Protein AF-A0A1M6Z868-F1 (afdb_monomer_lite)

Foldseek 3Di:
DDPVVVVVVVVVVVVVVVVVVVVVVVVVVVVVCVVLDDPLPPLLCVCLVPVPVVSLVSNLVVCVVPPLLDLSQLVSLLSSCVPPVDVVSLVSNVCSCCPRVNLPNPPDDPVSLVSNLSSLVSCVVVVPVVHDVVSNVVSCVVDVDDDPPDD

Organism: Xylanibacter ruminicola (NCBI:txid839)

Secondary structure (DSSP, 8-state):
--HHHHHHHHHHHHHHHHHHHHHHHHHHHHHHHHHH---TTHHHHHHHHHT-HHHHHHHHHHHHHH-TT-HHHHHHHHHHHHHH--HHHHHHHHHHIIIII-TT-TT--HHHHHHHHHHHHHHHHTT-TT--HHHHHHHHTT--S------

Radius of gyration: 25.75 Å; chains: 1; bounding box: 59×30×83 Å

Sequence (151 aa):
MSKRFARFTVYLLIPIVGFVCGYYISDHDVNRNKENYVHPYADYSRAVTFGDTILYKKIVEDRMAKTPSHPNFLDLSIRMVERFNYTPGYYNAYVAINNLYKYNNLEMGDHVKRLMYSYLQLAIESKDTRVTKEDLEEYYYEFPNKISINK

pLDDT: mean 70.25, std 13.18, range [35.19, 86.62]

Structure (mmCIF, N/CA/C/O backbone):
data_AF-A0A1M6Z868-F1
#
_entry.id   AF-A0A1M6Z868-F1
#
loop_
_atom_site.group_PDB
_atom_site.id
_atom_site.type_symbol
_atom_site.label_atom_id
_atom_site.label_alt_id
_atom_site.label_comp_id
_atom_site.label_asym_id
_atom_site.label_entity_id
_atom_site.label_seq_id
_atom_site.pdbx_PDB_ins_code
_atom_site.Cartn_x
_atom_site.Cartn_y
_atom_site.Cartn_z
_atom_site.occupancy
_atom_site.B_iso_or_equiv
_atom_site.auth_seq_id
_atom_site.auth_comp_id
_atom_site.auth_asym_id
_atom_site.auth_atom_id
_atom_site.pdbx_PDB_model_num
ATOM 1 N N . MET A 1 1 ? 37.960 -12.833 -60.980 1.00 57.66 1 MET A N 1
ATOM 2 C CA . MET A 1 1 ? 37.896 -11.976 -59.770 1.00 57.66 1 MET A CA 1
ATOM 3 C C . MET A 1 1 ? 39.099 -12.263 -58.887 1.00 57.66 1 MET A C 1
ATOM 5 O O . MET A 1 1 ? 39.330 -13.419 -58.557 1.00 57.66 1 MET A O 1
ATOM 9 N N . SER A 1 2 ? 39.921 -11.256 -58.577 1.00 61.44 2 SE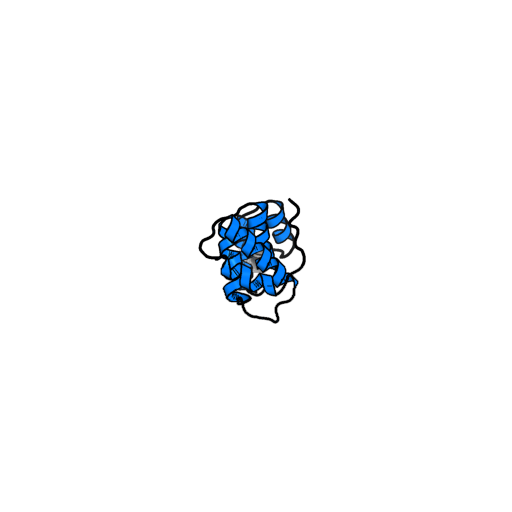R A N 1
ATOM 10 C CA . SER A 1 2 ? 41.194 -11.477 -57.875 1.00 61.44 2 SER A CA 1
ATOM 11 C C . SER A 1 2 ? 40.968 -11.719 -56.376 1.00 61.44 2 SER A C 1
ATOM 13 O O . SER A 1 2 ? 40.137 -11.060 -55.752 1.00 61.44 2 SER A O 1
ATOM 15 N N . LYS A 1 3 ? 41.744 -12.630 -55.768 1.00 65.25 3 LYS A N 1
ATOM 16 C CA . LYS A 1 3 ? 41.721 -12.938 -54.319 1.00 65.25 3 LYS A CA 1
ATOM 17 C C . LYS A 1 3 ? 41.894 -11.696 -53.421 1.00 65.25 3 LYS A C 1
ATOM 19 O O . LYS A 1 3 ? 41.571 -11.743 -52.239 1.00 65.25 3 LYS A O 1
ATOM 24 N N . ARG A 1 4 ? 42.389 -10.581 -53.975 1.00 67.56 4 ARG A N 1
ATOM 25 C CA . ARG A 1 4 ? 42.529 -9.288 -53.289 1.00 67.56 4 ARG A CA 1
ATOM 26 C C . ARG A 1 4 ? 41.187 -8.563 -53.124 1.00 67.56 4 ARG A C 1
ATOM 28 O O . ARG A 1 4 ? 40.968 -7.953 -52.086 1.00 67.56 4 ARG A O 1
ATOM 35 N N . PHE A 1 5 ? 40.271 -8.703 -54.084 1.00 69.25 5 PHE A N 1
ATOM 36 C CA . PHE A 1 5 ? 38.934 -8.102 -54.024 1.00 69.25 5 PHE A CA 1
ATOM 37 C C . PHE A 1 5 ? 38.047 -8.771 -52.960 1.00 69.25 5 PHE A C 1
ATOM 39 O O . PHE A 1 5 ? 37.351 -8.086 -52.215 1.00 69.25 5 PHE A O 1
ATOM 46 N N . ALA A 1 6 ? 38.147 -10.099 -52.823 1.00 69.19 6 ALA A N 1
ATOM 47 C CA . ALA A 1 6 ? 37.442 -10.867 -51.791 1.00 69.19 6 ALA A CA 1
ATOM 48 C C . ALA A 1 6 ? 37.919 -10.525 -50.366 1.00 69.19 6 ALA A C 1
ATOM 50 O O . ALA A 1 6 ? 37.122 -10.430 -49.441 1.00 69.19 6 ALA A O 1
ATOM 51 N N . ARG A 1 7 ? 39.224 -10.284 -50.176 1.00 71.56 7 ARG A N 1
ATOM 52 C CA . ARG A 1 7 ? 39.755 -9.859 -48.869 1.00 71.56 7 ARG A CA 1
ATOM 53 C C . ARG A 1 7 ? 39.263 -8.465 -48.491 1.00 71.56 7 ARG A C 1
ATOM 55 O O . ARG A 1 7 ? 38.866 -8.257 -47.353 1.00 71.56 7 ARG A O 1
ATOM 62 N N . PHE A 1 8 ? 39.236 -7.537 -49.447 1.00 74.31 8 PHE A N 1
ATOM 63 C CA . PHE A 1 8 ? 38.760 -6.174 -49.208 1.00 74.31 8 PHE A CA 1
ATOM 64 C C . PHE A 1 8 ? 37.277 -6.133 -48.812 1.00 74.31 8 PHE A C 1
ATOM 66 O O . PHE A 1 8 ? 36.905 -5.427 -47.882 1.00 74.31 8 PHE A O 1
ATOM 73 N N . THR A 1 9 ? 36.440 -6.949 -49.459 1.00 72.81 9 THR A N 1
ATOM 74 C CA . THR A 1 9 ? 35.012 -7.063 -49.115 1.00 72.81 9 THR A CA 1
ATOM 75 C C . THR A 1 9 ? 34.793 -7.663 -47.726 1.00 72.81 9 THR A C 1
ATOM 77 O O . THR A 1 9 ? 33.955 -7.163 -46.983 1.00 72.81 9 THR A O 1
ATOM 80 N N . VAL A 1 10 ? 35.586 -8.659 -47.317 1.00 75.62 10 VAL A N 1
ATOM 81 C CA . VAL A 1 10 ? 35.514 -9.218 -45.954 1.00 75.62 10 VAL A CA 1
ATOM 82 C C . VAL A 1 10 ? 35.923 -8.186 -44.895 1.00 75.62 10 VAL A C 1
ATOM 84 O O . VAL A 1 10 ? 35.212 -8.024 -43.906 1.00 75.62 10 VAL A O 1
ATOM 87 N N . TYR A 1 11 ? 37.010 -7.435 -45.110 1.00 77.62 11 TYR A N 1
ATOM 88 C CA . TYR A 1 11 ? 37.436 -6.395 -44.161 1.00 77.62 11 TYR A CA 1
ATOM 89 C C . TYR A 1 11 ? 36.449 -5.231 -44.048 1.00 77.62 11 TYR A C 1
ATOM 91 O O . TYR A 1 11 ? 36.391 -4.597 -43.000 1.00 77.62 11 TYR A O 1
ATOM 99 N N . LEU A 1 12 ? 35.662 -4.966 -45.092 1.00 78.56 12 LEU A N 1
ATOM 100 C CA . LEU A 1 12 ? 34.644 -3.919 -45.076 1.00 78.56 12 LEU A CA 1
ATOM 101 C C . LEU A 1 12 ? 33.348 -4.373 -44.383 1.00 78.56 12 LEU A C 1
ATOM 103 O O . LEU A 1 12 ? 32.680 -3.566 -43.746 1.00 78.56 12 LEU A O 1
ATOM 107 N N . LEU A 1 13 ? 33.017 -5.667 -44.444 1.00 77.88 13 LEU A N 1
ATOM 108 C CA . LEU A 1 13 ? 31.821 -6.219 -43.800 1.00 77.88 13 LEU A CA 1
ATOM 109 C C . LEU A 1 13 ? 31.969 -6.383 -42.280 1.00 77.88 13 LEU A C 1
ATOM 111 O O . LEU A 1 13 ? 30.995 -6.190 -41.561 1.00 77.88 13 LEU A O 1
ATOM 115 N N . ILE A 1 14 ? 33.168 -6.680 -41.771 1.00 79.88 14 ILE A N 1
ATOM 116 C CA . ILE A 1 14 ? 33.420 -6.848 -40.326 1.00 79.88 14 ILE A CA 1
ATOM 117 C C . ILE A 1 14 ? 33.014 -5.615 -39.485 1.00 79.88 14 ILE A C 1
ATOM 119 O O . ILE A 1 14 ? 32.259 -5.793 -38.527 1.00 79.88 14 ILE A O 1
ATOM 123 N N . PRO A 1 15 ? 33.435 -4.373 -39.804 1.00 76.75 15 PRO A N 1
ATOM 124 C CA . PRO A 1 15 ? 33.030 -3.201 -39.030 1.00 76.75 15 PRO A CA 1
ATOM 125 C C . PRO A 1 15 ? 31.538 -2.882 -39.184 1.00 76.75 15 PRO A C 1
ATOM 127 O O . PRO A 1 15 ? 30.927 -2.409 -38.232 1.00 76.75 15 PRO A O 1
ATOM 130 N N . ILE A 1 16 ? 30.931 -3.189 -40.338 1.00 80.12 16 ILE A N 1
ATOM 131 C CA . ILE A 1 16 ? 29.489 -3.000 -40.563 1.00 80.12 16 ILE A CA 1
ATOM 132 C C . ILE A 1 16 ? 28.686 -3.950 -39.670 1.00 80.12 16 ILE A C 1
ATOM 134 O O . ILE A 1 16 ? 27.759 -3.516 -38.993 1.00 80.12 16 ILE A O 1
ATOM 138 N N . VAL A 1 17 ? 29.063 -5.230 -39.615 1.00 81.50 17 VAL A N 1
ATOM 139 C CA . VAL A 1 17 ? 28.411 -6.213 -38.738 1.00 81.50 17 VAL A CA 1
ATOM 140 C C . VAL A 1 17 ? 28.607 -5.837 -37.268 1.00 81.50 17 VAL A C 1
ATOM 142 O O . VAL A 1 17 ? 27.644 -5.853 -36.508 1.00 81.50 17 VAL A O 1
ATOM 145 N N . GLY A 1 18 ? 29.816 -5.418 -36.875 1.00 75.00 18 GLY A N 1
ATOM 146 C CA . GLY A 1 18 ? 30.082 -4.933 -35.518 1.00 75.00 18 GLY A CA 1
ATOM 147 C C . GLY A 1 18 ? 29.223 -3.722 -35.138 1.00 75.00 18 GLY A C 1
ATOM 148 O O . GLY A 1 18 ? 28.665 -3.684 -34.043 1.00 75.00 18 GLY A O 1
ATOM 149 N N . PHE A 1 19 ? 29.054 -2.769 -36.057 1.00 78.62 19 PHE A N 1
ATOM 150 C CA . PHE A 1 19 ? 28.215 -1.588 -35.856 1.00 78.62 19 PHE A CA 1
ATOM 151 C C . PHE A 1 19 ? 26.726 -1.943 -35.732 1.00 78.62 19 PHE A C 1
ATOM 153 O O . PH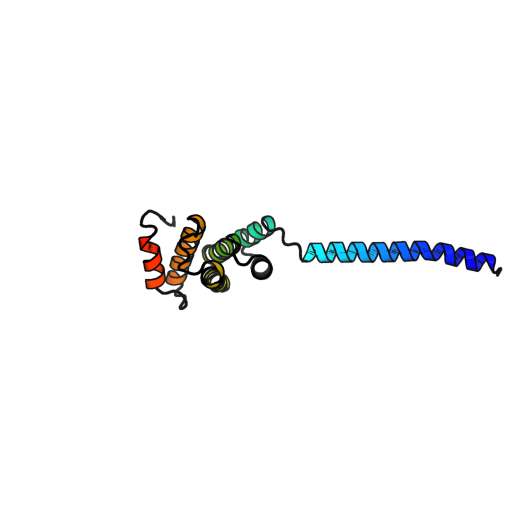E A 1 19 ? 26.061 -1.474 -34.811 1.00 78.62 19 PHE A O 1
ATOM 160 N N . VAL A 1 20 ? 26.206 -2.812 -36.606 1.00 80.19 20 VAL A N 1
ATOM 161 C CA . VAL A 1 20 ? 24.798 -3.245 -36.565 1.00 80.19 20 VAL A CA 1
ATOM 162 C C . VAL A 1 20 ? 24.502 -4.051 -35.297 1.00 80.19 20 VAL A C 1
ATOM 164 O O . VAL A 1 20 ? 23.498 -3.791 -34.638 1.00 80.19 20 VAL A O 1
ATOM 167 N N . CYS A 1 21 ? 25.383 -4.979 -34.907 1.00 71.75 21 CYS A N 1
ATOM 168 C CA . CYS A 1 21 ? 25.234 -5.729 -33.658 1.00 71.75 21 CYS A CA 1
ATOM 169 C C . CYS A 1 21 ? 25.317 -4.813 -32.428 1.00 71.75 21 CYS A C 1
ATOM 171 O O . CYS A 1 21 ? 24.498 -4.948 -31.523 1.00 71.75 21 CYS A O 1
ATOM 173 N N . GLY A 1 22 ? 26.252 -3.857 -32.401 1.00 68.31 22 GLY A N 1
ATOM 174 C CA . GLY A 1 22 ? 26.367 -2.889 -31.307 1.00 68.31 22 GLY A CA 1
ATOM 175 C C . GLY A 1 22 ? 25.131 -1.997 -31.168 1.00 68.31 22 GLY A C 1
ATOM 176 O O . GLY A 1 22 ? 24.654 -1.782 -30.055 1.00 68.31 22 GLY A O 1
ATOM 177 N N . TYR A 1 23 ? 24.567 -1.539 -32.289 1.00 71.38 23 TYR A N 1
ATOM 178 C CA . TYR A 1 23 ? 23.336 -0.747 -32.298 1.00 71.38 23 TYR A CA 1
ATOM 179 C C . TYR A 1 23 ? 22.137 -1.549 -31.779 1.00 71.38 23 TYR A C 1
ATOM 181 O O . TYR A 1 23 ? 21.402 -1.061 -30.926 1.00 71.38 23 TYR A O 1
ATOM 189 N N . TYR A 1 24 ? 21.982 -2.803 -32.220 1.00 66.69 24 TYR A N 1
ATOM 190 C CA . TYR A 1 24 ? 20.909 -3.680 -31.743 1.00 66.69 24 TYR A CA 1
ATOM 191 C C . TYR A 1 24 ? 21.018 -3.984 -30.246 1.00 66.69 24 TYR A C 1
ATOM 193 O O . TYR A 1 24 ? 20.010 -3.939 -29.551 1.00 66.69 24 TYR A O 1
ATOM 201 N N . ILE A 1 25 ? 22.221 -4.260 -29.733 1.00 63.22 25 ILE A N 1
ATOM 202 C CA . ILE A 1 25 ? 22.432 -4.510 -28.298 1.00 63.22 25 ILE A CA 1
ATOM 203 C C . ILE A 1 25 ? 22.120 -3.245 -27.487 1.00 63.22 25 ILE A C 1
ATOM 205 O O . ILE A 1 25 ? 21.383 -3.312 -26.506 1.00 63.22 25 ILE A O 1
ATOM 209 N N . SER A 1 26 ? 22.612 -2.081 -27.925 1.00 59.53 26 SER A N 1
ATOM 210 C CA . SER A 1 26 ? 22.377 -0.812 -27.230 1.00 59.53 26 SER A CA 1
ATOM 211 C C . SER A 1 26 ? 20.904 -0.404 -27.226 1.00 59.53 26 SER A C 1
ATOM 213 O O . SER A 1 26 ? 20.425 0.089 -26.209 1.00 59.53 26 SER A O 1
ATOM 215 N N . ASP A 1 27 ? 20.180 -0.584 -28.331 1.00 57.97 27 ASP A N 1
ATOM 216 C CA . ASP A 1 27 ? 18.755 -0.248 -28.398 1.00 57.97 27 ASP A CA 1
ATOM 217 C C . ASP A 1 27 ? 17.920 -1.233 -27.566 1.00 57.97 27 ASP A C 1
ATOM 219 O O . ASP A 1 27 ? 17.037 -0.834 -26.806 1.00 57.97 27 ASP A O 1
ATOM 223 N N . HIS A 1 28 ? 18.264 -2.523 -27.605 1.00 52.94 28 HIS A N 1
ATOM 224 C CA . HIS A 1 28 ? 17.568 -3.541 -26.827 1.00 52.94 28 HIS A CA 1
ATOM 225 C C . HIS A 1 28 ? 17.799 -3.387 -25.311 1.00 52.94 28 HIS A C 1
ATOM 227 O O . HIS A 1 28 ? 16.858 -3.580 -24.540 1.00 52.94 28 HIS A O 1
ATOM 233 N N . ASP A 1 29 ? 18.993 -2.989 -24.861 1.00 51.53 29 ASP A N 1
ATOM 234 C CA . ASP A 1 29 ? 19.262 -2.707 -23.441 1.00 51.53 29 ASP A CA 1
ATOM 235 C C . ASP A 1 29 ? 18.638 -1.382 -22.973 1.00 51.53 29 ASP A C 1
ATOM 237 O O . ASP A 1 29 ? 18.125 -1.298 -21.852 1.00 51.53 29 ASP A O 1
ATOM 241 N N . VAL A 1 30 ? 18.610 -0.348 -23.822 1.00 50.94 30 VAL A N 1
ATOM 242 C CA . VAL A 1 30 ? 17.948 0.930 -23.502 1.00 50.94 30 VAL A CA 1
ATOM 243 C C . VAL A 1 30 ? 16.429 0.762 -23.425 1.00 50.94 30 VAL A C 1
ATOM 245 O O . VAL A 1 30 ? 15.806 1.308 -22.512 1.00 50.94 30 VAL A O 1
ATOM 248 N N . ASN A 1 31 ? 15.825 -0.022 -24.320 1.00 47.97 31 ASN A N 1
ATOM 249 C CA . ASN A 1 31 ? 14.380 -0.260 -24.319 1.00 47.97 31 ASN A CA 1
ATOM 250 C C . ASN A 1 31 ? 13.954 -1.215 -23.196 1.00 47.97 31 ASN A C 1
ATOM 252 O O . ASN A 1 31 ? 12.964 -0.949 -22.514 1.00 47.97 31 ASN A O 1
ATOM 256 N N . ARG A 1 32 ? 14.754 -2.248 -22.893 1.00 43.31 32 ARG A N 1
ATOM 257 C CA . ARG A 1 32 ? 14.496 -3.148 -21.758 1.00 43.31 32 ARG A CA 1
ATOM 258 C C . ARG A 1 32 ? 14.599 -2.433 -20.409 1.00 43.31 32 ARG A C 1
ATOM 260 O O . ARG A 1 32 ? 13.825 -2.737 -19.499 1.00 43.31 32 ARG A O 1
ATOM 267 N N . ASN A 1 33 ? 15.512 -1.466 -20.291 1.00 46.22 33 ASN A N 1
ATOM 268 C CA . ASN A 1 33 ? 15.585 -0.597 -19.122 1.00 46.22 33 ASN A CA 1
ATOM 269 C C . ASN A 1 33 ? 14.435 0.416 -19.098 1.00 46.22 33 ASN A C 1
ATOM 271 O O . ASN A 1 33 ? 13.843 0.589 -18.046 1.00 46.22 33 ASN A O 1
ATOM 275 N N . LYS A 1 34 ? 14.033 1.033 -20.216 1.00 47.91 34 LYS A N 1
ATOM 276 C CA . LYS A 1 34 ? 12.911 1.995 -20.232 1.00 47.91 34 LYS A CA 1
ATOM 277 C C . LYS A 1 34 ? 11.548 1.387 -19.902 1.00 47.91 34 LYS A C 1
ATOM 279 O O . LYS A 1 34 ? 10.774 2.029 -19.204 1.00 47.91 34 LYS A O 1
ATOM 284 N N . GLU A 1 35 ? 11.240 0.180 -20.372 1.00 49.03 35 GLU A N 1
ATOM 285 C CA . GLU A 1 35 ? 9.934 -0.450 -20.107 1.00 49.03 35 GLU A CA 1
ATOM 286 C C . GLU A 1 35 ? 9.756 -0.902 -18.649 1.00 49.03 35 GLU A C 1
ATOM 288 O O . GLU A 1 35 ? 8.624 -1.023 -18.173 1.00 49.03 35 GLU A O 1
ATOM 293 N N . ASN A 1 36 ? 10.866 -1.114 -17.934 1.00 48.62 36 ASN A N 1
ATOM 294 C CA . ASN A 1 36 ? 10.882 -1.592 -16.549 1.00 48.62 36 ASN A CA 1
ATOM 295 C C . ASN A 1 36 ? 11.418 -0.557 -15.549 1.00 48.62 36 ASN A C 1
ATOM 297 O O . ASN A 1 36 ? 11.409 -0.804 -14.341 1.00 48.62 36 ASN A O 1
ATOM 301 N N . TYR A 1 37 ? 11.895 0.597 -16.019 1.00 47.66 37 TYR A N 1
ATOM 302 C CA . TYR A 1 37 ? 12.343 1.677 -15.153 1.00 47.66 37 TYR A CA 1
ATOM 303 C C . TYR A 1 37 ? 11.133 2.472 -14.683 1.00 47.66 37 TYR A C 1
ATOM 305 O O . TYR A 1 37 ? 10.695 3.433 -15.311 1.00 47.66 37 TYR A O 1
ATOM 313 N N . VAL A 1 38 ? 10.594 2.041 -13.550 1.00 53.84 38 VAL A N 1
ATOM 314 C CA . VAL A 1 38 ? 9.609 2.804 -12.795 1.00 53.84 38 VAL A CA 1
ATOM 315 C C . VAL A 1 38 ? 10.357 3.929 -12.089 1.00 53.84 38 VAL A C 1
ATOM 317 O O . VAL A 1 38 ? 11.130 3.674 -11.163 1.00 53.84 38 VAL A O 1
ATOM 320 N N . HIS A 1 39 ? 10.151 5.177 -12.513 1.00 58.59 39 HIS A N 1
ATOM 321 C CA . HIS A 1 39 ? 10.700 6.314 -11.789 1.00 58.59 39 HIS A CA 1
ATOM 322 C C . HIS A 1 39 ? 9.902 6.484 -10.487 1.00 58.59 39 HIS A C 1
ATOM 324 O O . HIS A 1 39 ? 8.740 6.911 -10.514 1.00 58.59 39 HIS A O 1
ATOM 330 N N . PRO A 1 40 ? 10.514 6.212 -9.322 1.00 57.16 40 PRO A N 1
ATOM 331 C CA . PRO A 1 40 ? 9.792 5.902 -8.092 1.00 57.16 40 PRO A CA 1
ATOM 332 C C . PRO A 1 40 ? 8.901 7.024 -7.558 1.00 57.16 40 PRO A C 1
ATOM 334 O O . PRO A 1 40 ? 8.011 6.740 -6.767 1.00 57.16 40 PRO A O 1
ATOM 337 N N . TYR A 1 41 ? 9.133 8.274 -7.960 1.00 57.19 41 TYR A N 1
ATOM 338 C CA . TYR A 1 41 ? 8.326 9.430 -7.552 1.00 57.19 41 TYR A CA 1
ATOM 339 C C . TYR A 1 41 ? 7.363 9.925 -8.638 1.00 57.19 41 TYR A C 1
ATOM 341 O O . TYR A 1 41 ? 6.283 10.422 -8.325 1.00 57.19 41 TYR A O 1
ATOM 349 N N . ALA A 1 42 ? 7.731 9.787 -9.914 1.00 58.09 42 ALA A N 1
ATOM 350 C CA . ALA A 1 42 ? 6.937 10.337 -11.014 1.00 58.09 42 ALA A CA 1
ATOM 351 C C . ALA A 1 42 ? 5.771 9.400 -11.344 1.00 58.09 42 ALA A C 1
ATOM 353 O O . ALA A 1 42 ? 4.628 9.837 -11.472 1.00 58.09 42 ALA A O 1
ATOM 354 N N . ASP A 1 43 ? 6.050 8.098 -11.368 1.00 65.56 43 ASP A N 1
ATOM 355 C CA . ASP A 1 43 ? 5.041 7.072 -11.607 1.00 65.56 43 ASP A CA 1
ATOM 356 C C . ASP A 1 43 ? 4.114 6.896 -10.403 1.00 65.56 43 ASP A C 1
ATOM 358 O O . ASP A 1 43 ? 2.917 6.671 -10.558 1.00 65.56 43 ASP A O 1
ATOM 362 N N . TYR A 1 44 ? 4.642 7.122 -9.199 1.00 68.94 44 TYR A N 1
ATOM 363 C CA . TYR A 1 44 ? 3.863 7.172 -7.965 1.00 68.94 44 TYR A CA 1
ATOM 364 C C . TYR A 1 44 ? 2.821 8.287 -7.987 1.00 68.94 44 TYR A C 1
ATOM 366 O O . TYR A 1 44 ? 1.638 8.050 -7.751 1.00 68.94 44 TYR A O 1
ATOM 374 N N . SER A 1 45 ? 3.254 9.505 -8.326 1.00 68.94 45 SER A N 1
ATOM 375 C CA . SER A 1 45 ? 2.357 10.652 -8.446 1.00 68.94 45 SER A CA 1
ATOM 376 C C . SER A 1 45 ? 1.282 10.404 -9.505 1.00 68.94 45 SER A C 1
ATOM 378 O O . SER A 1 45 ? 0.112 10.690 -9.266 1.00 68.94 45 SER A O 1
ATOM 380 N N . ARG A 1 46 ? 1.633 9.794 -10.645 1.00 69.00 46 ARG A N 1
ATOM 381 C CA . ARG A 1 46 ? 0.663 9.461 -11.700 1.00 69.00 46 ARG A CA 1
ATOM 382 C C . ARG A 1 46 ? -0.352 8.406 -11.266 1.00 69.00 46 ARG A C 1
ATOM 384 O O . ARG A 1 46 ? -1.542 8.626 -11.478 1.00 69.00 46 ARG A O 1
ATOM 391 N N . ALA A 1 47 ? 0.084 7.319 -10.628 1.00 75.88 47 ALA A N 1
ATOM 392 C CA . ALA A 1 47 ? -0.821 6.284 -10.126 1.00 75.88 47 ALA A CA 1
ATOM 393 C C . ALA A 1 47 ? -1.836 6.865 -9.126 1.00 75.88 47 ALA A C 1
ATOM 395 O O . ALA A 1 47 ? -3.035 6.647 -9.263 1.00 75.88 47 ALA A O 1
ATOM 396 N N . VAL A 1 48 ? -1.369 7.698 -8.190 1.00 75.19 48 VAL A N 1
ATOM 397 C CA . VAL A 1 48 ? -2.208 8.356 -7.171 1.00 75.19 48 VAL A CA 1
ATOM 398 C C . VAL A 1 48 ? -3.103 9.460 -7.742 1.00 75.19 48 VAL A C 1
ATOM 400 O O . VAL A 1 48 ? -4.194 9.699 -7.228 1.00 75.19 48 VAL A O 1
ATOM 403 N N . THR A 1 49 ? -2.638 10.191 -8.755 1.00 78.19 49 THR A N 1
ATOM 404 C CA . THR A 1 49 ? -3.379 11.338 -9.309 1.00 78.19 49 THR A CA 1
ATOM 405 C C . THR A 1 49 ? -4.479 10.885 -10.258 1.00 78.19 49 THR A C 1
ATOM 407 O O . THR A 1 49 ? -5.561 11.462 -10.249 1.00 78.19 49 THR A O 1
ATOM 410 N N . PHE A 1 50 ? -4.221 9.847 -11.054 1.00 79.81 50 PHE A N 1
ATOM 411 C CA . PHE A 1 50 ? -5.125 9.413 -12.121 1.00 79.81 50 PHE A CA 1
ATOM 412 C C . PHE A 1 50 ? -5.805 8.067 -11.855 1.00 79.81 50 PHE A C 1
ATOM 414 O O . PHE A 1 50 ? -6.631 7.649 -12.660 1.00 79.81 50 PHE A O 1
ATOM 421 N N . GLY A 1 51 ? -5.467 7.382 -10.760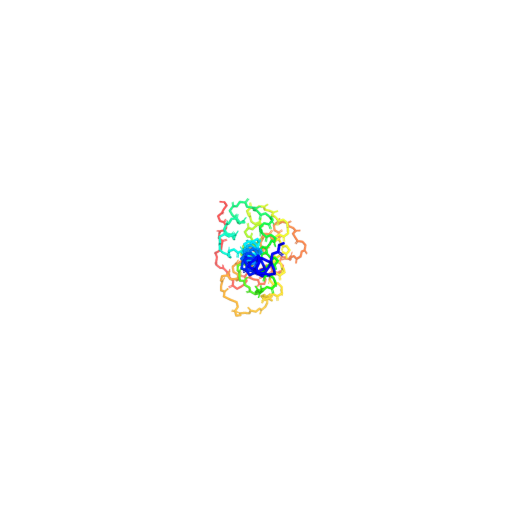 1.00 76.38 51 GLY A N 1
ATOM 422 C CA . GLY A 1 51 ? -6.020 6.062 -10.455 1.00 76.38 51 GLY A CA 1
ATOM 423 C C . GLY A 1 51 ? -5.545 4.986 -11.433 1.00 76.38 51 GLY A C 1
ATOM 424 O O . GLY A 1 51 ? -6.280 4.043 -11.714 1.00 76.38 51 GLY A O 1
ATOM 425 N N . ASP A 1 52 ? -4.334 5.127 -11.982 1.00 83.81 52 ASP A N 1
ATOM 426 C CA . ASP A 1 52 ? -3.766 4.165 -12.932 1.00 83.81 52 ASP A CA 1
ATOM 427 C C . ASP A 1 52 ? -3.420 2.850 -12.215 1.00 83.81 52 ASP A C 1
ATOM 429 O O . ASP A 1 52 ? -2.372 2.700 -11.580 1.00 83.81 52 ASP A O 1
ATOM 433 N N . THR A 1 53 ? -4.336 1.886 -12.309 1.00 82.44 53 THR A N 1
ATOM 434 C CA . THR A 1 53 ? -4.244 0.590 -11.630 1.00 82.44 53 THR A CA 1
ATOM 435 C C . THR A 1 53 ? -3.155 -0.315 -12.210 1.00 82.44 53 THR A C 1
ATOM 437 O O . THR A 1 53 ? -2.596 -1.138 -11.480 1.00 82.44 53 THR A O 1
ATOM 440 N N . ILE A 1 54 ? -2.809 -0.154 -13.493 1.00 82.00 54 ILE A N 1
ATOM 441 C CA . ILE A 1 54 ? -1.741 -0.918 -14.153 1.00 82.00 54 ILE A CA 1
ATOM 442 C C . ILE A 1 54 ? -0.391 -0.441 -13.627 1.00 82.00 54 ILE A C 1
ATOM 444 O O . ILE A 1 54 ? 0.449 -1.254 -13.235 1.00 82.00 54 ILE A O 1
ATOM 448 N N . LEU A 1 55 ? -0.198 0.878 -13.578 1.00 81.69 55 LEU A N 1
ATOM 449 C CA . LEU A 1 55 ? 1.012 1.478 -13.033 1.00 81.69 55 LEU A CA 1
ATOM 450 C C . LEU A 1 55 ? 1.153 1.187 -11.538 1.00 81.69 55 LEU A C 1
ATOM 452 O O . LEU A 1 55 ? 2.231 0.800 -11.091 1.00 81.69 55 LEU A O 1
ATOM 456 N N . TYR A 1 56 ? 0.052 1.282 -10.786 1.00 83.19 56 TYR A N 1
ATOM 457 C CA . TYR A 1 56 ? 0.002 0.866 -9.386 1.00 83.19 56 TYR A CA 1
ATOM 458 C C . TYR A 1 56 ? 0.496 -0.572 -9.211 1.00 83.19 56 TYR A C 1
ATOM 460 O O . TYR A 1 56 ? 1.402 -0.808 -8.417 1.00 83.19 56 TYR A O 1
ATOM 468 N N . LYS A 1 57 ? -0.044 -1.526 -9.980 1.00 82.94 57 LYS A N 1
ATOM 469 C CA . LYS A 1 57 ? 0.346 -2.938 -9.882 1.00 82.94 57 LYS A CA 1
ATOM 470 C C . LYS A 1 57 ? 1.846 -3.130 -10.125 1.00 82.94 57 LYS A C 1
ATOM 472 O O . LYS A 1 57 ? 2.497 -3.798 -9.328 1.00 82.94 57 LYS A O 1
ATOM 477 N N . LYS A 1 58 ? 2.403 -2.481 -11.154 1.00 80.69 58 LYS A N 1
ATOM 478 C CA . LYS A 1 58 ? 3.847 -2.521 -11.439 1.00 80.69 58 LYS A CA 1
ATOM 479 C C . LYS A 1 58 ? 4.684 -1.959 -10.288 1.00 80.69 58 LYS A C 1
ATOM 481 O O . LYS A 1 58 ? 5.684 -2.562 -9.916 1.00 80.69 58 LYS A O 1
ATOM 486 N N . ILE A 1 59 ? 4.272 -0.828 -9.705 1.00 78.62 59 ILE A N 1
ATOM 487 C CA . ILE A 1 59 ? 4.958 -0.231 -8.549 1.00 78.62 59 ILE A CA 1
ATOM 488 C C . ILE A 1 59 ? 4.910 -1.184 -7.351 1.00 78.62 59 ILE A C 1
ATOM 490 O O . ILE A 1 59 ? 5.926 -1.383 -6.693 1.00 78.62 59 ILE A O 1
ATOM 494 N N . VAL A 1 60 ? 3.749 -1.774 -7.062 1.00 78.25 60 VAL A N 1
ATOM 495 C CA . VAL A 1 60 ? 3.582 -2.722 -5.954 1.00 78.25 60 VAL A CA 1
ATOM 496 C C . VAL A 1 60 ? 4.490 -3.936 -6.127 1.00 78.25 60 VAL A C 1
ATOM 498 O O . VAL A 1 60 ? 5.239 -4.262 -5.209 1.00 78.25 60 VAL A O 1
ATOM 501 N N . GLU A 1 61 ? 4.473 -4.565 -7.301 1.00 79.38 61 GLU A N 1
ATOM 502 C CA . GLU A 1 61 ? 5.311 -5.729 -7.606 1.00 79.38 61 GLU A CA 1
ATOM 503 C C . GLU A 1 61 ? 6.807 -5.396 -7.477 1.00 79.38 61 GLU A C 1
ATOM 505 O O . GLU A 1 61 ? 7.550 -6.130 -6.823 1.00 79.38 61 GLU A O 1
ATOM 510 N N . ASP A 1 62 ? 7.239 -4.249 -8.012 1.00 76.56 62 ASP A N 1
ATOM 511 C CA . ASP A 1 62 ? 8.630 -3.793 -7.927 1.00 76.56 62 ASP A CA 1
ATOM 512 C C . ASP A 1 62 ? 9.072 -3.533 -6.477 1.00 76.56 62 ASP A C 1
ATOM 514 O O . ASP A 1 62 ? 10.151 -3.955 -6.047 1.00 76.56 62 ASP A O 1
ATOM 518 N N . ARG A 1 63 ? 8.221 -2.867 -5.688 1.00 73.19 63 ARG A N 1
ATOM 519 C CA . ARG A 1 63 ? 8.524 -2.517 -4.294 1.00 73.19 63 ARG A CA 1
ATOM 520 C C . ARG A 1 63 ? 8.521 -3.724 -3.375 1.00 73.19 63 ARG A C 1
ATOM 522 O O . ARG A 1 63 ? 9.422 -3.823 -2.545 1.00 73.19 63 ARG A O 1
ATOM 529 N N . MET A 1 64 ? 7.576 -4.646 -3.541 1.00 70.62 64 MET A N 1
ATOM 530 C CA . MET A 1 64 ? 7.557 -5.895 -2.778 1.00 70.62 64 MET A CA 1
ATOM 531 C C . MET A 1 64 ? 8.790 -6.755 -3.067 1.00 70.62 64 MET A C 1
ATOM 533 O O . MET A 1 64 ? 9.307 -7.393 -2.153 1.00 70.62 64 MET A O 1
ATOM 537 N N . ALA A 1 65 ? 9.297 -6.742 -4.303 1.00 71.12 65 ALA A N 1
ATOM 538 C CA . ALA A 1 65 ? 10.499 -7.485 -4.666 1.00 71.12 65 ALA A CA 1
ATOM 539 C C . ALA A 1 65 ? 11.796 -6.845 -4.133 1.00 71.12 65 ALA A C 1
ATOM 541 O O . ALA A 1 65 ? 12.712 -7.564 -3.737 1.00 71.12 65 ALA A O 1
ATOM 542 N N . LYS A 1 66 ? 11.899 -5.507 -4.136 1.00 67.38 66 LYS A N 1
ATOM 543 C CA . LYS A 1 66 ? 13.164 -4.798 -3.854 1.00 67.38 66 LYS A CA 1
ATOM 544 C C . LYS A 1 66 ? 13.292 -4.263 -2.432 1.00 67.38 66 LYS A C 1
ATOM 546 O O . LYS A 1 66 ? 14.360 -4.345 -1.835 1.00 67.38 66 LYS A O 1
ATOM 551 N N . THR A 1 67 ? 12.238 -3.642 -1.912 1.00 62.28 67 THR A N 1
ATOM 552 C CA . THR A 1 67 ? 12.266 -2.902 -0.641 1.00 62.28 67 THR A CA 1
ATOM 553 C C . THR A 1 67 ? 10.901 -3.005 0.022 1.00 62.28 67 THR A C 1
ATOM 555 O O . THR A 1 67 ? 10.125 -2.043 -0.010 1.00 62.28 67 THR A O 1
ATOM 558 N N . PRO A 1 68 ? 10.563 -4.167 0.589 1.00 57.69 68 PRO A N 1
ATOM 559 C CA . PRO A 1 68 ? 9.203 -4.391 1.024 1.00 57.69 68 PRO A CA 1
ATOM 560 C C . PRO A 1 68 ? 8.885 -3.479 2.232 1.00 57.69 68 PRO A C 1
ATOM 562 O O . PRO A 1 68 ? 7.817 -2.891 2.291 1.00 57.69 68 PRO A O 1
ATOM 565 N N . SER A 1 69 ? 9.854 -3.159 3.094 1.00 55.00 69 SER A N 1
ATOM 566 C CA . SER A 1 69 ? 9.710 -2.229 4.232 1.00 55.00 69 SER A CA 1
ATOM 567 C C . SER A 1 69 ? 9.631 -0.732 3.885 1.00 55.00 69 SER A C 1
ATOM 569 O O . SER A 1 69 ? 9.730 0.116 4.776 1.00 55.00 69 SER A O 1
ATOM 571 N N . HIS A 1 70 ? 9.457 -0.366 2.612 1.00 62.19 70 HIS A N 1
ATOM 572 C CA . HIS A 1 70 ? 9.444 1.038 2.212 1.00 62.19 70 HIS A CA 1
ATOM 573 C C . HIS A 1 70 ? 8.076 1.703 2.490 1.00 62.19 70 HIS A C 1
ATOM 575 O O . HIS A 1 70 ? 7.074 1.281 1.913 1.00 62.19 70 HIS A O 1
ATOM 581 N N . PRO A 1 71 ? 8.016 2.815 3.256 1.00 62.78 71 PRO A N 1
ATOM 582 C CA . PRO A 1 71 ? 6.754 3.460 3.668 1.00 62.78 71 PRO A CA 1
ATOM 583 C C . PRO A 1 71 ? 5.871 3.933 2.506 1.00 62.78 71 PRO A C 1
ATOM 585 O O . PRO A 1 71 ? 4.647 3.904 2.600 1.00 62.78 71 PRO A O 1
ATOM 588 N N . ASN A 1 72 ? 6.481 4.280 1.372 1.00 71.06 72 ASN A N 1
ATOM 589 C CA . ASN A 1 72 ? 5.781 4.611 0.131 1.00 71.06 72 ASN A CA 1
ATOM 590 C C . ASN A 1 72 ? 4.821 3.501 -0.334 1.00 71.06 72 ASN A C 1
ATOM 592 O O . ASN A 1 72 ? 3.803 3.799 -0.938 1.00 71.06 72 ASN A O 1
ATOM 596 N N . PHE A 1 73 ? 5.104 2.224 -0.069 1.00 74.44 73 PHE A N 1
ATOM 597 C CA . PHE A 1 73 ? 4.191 1.147 -0.464 1.00 74.44 73 PHE A CA 1
ATOM 598 C C . PHE A 1 73 ? 2.857 1.200 0.307 1.00 74.44 73 PHE A C 1
ATOM 600 O O . PHE A 1 73 ? 1.787 1.013 -0.284 1.00 74.44 73 PHE A O 1
ATOM 607 N N . LEU A 1 74 ? 2.917 1.515 1.605 1.00 78.38 74 LEU A N 1
ATOM 608 C 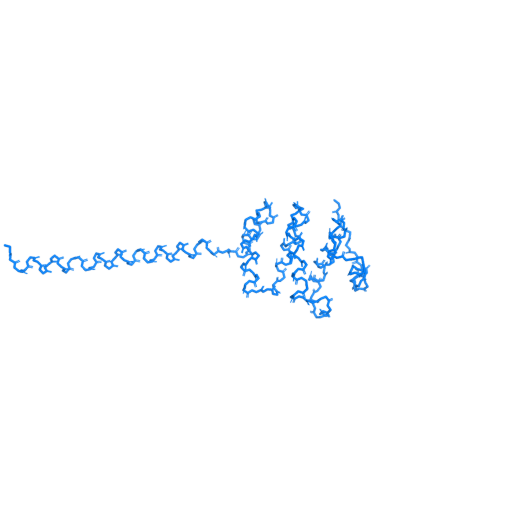CA . LEU A 1 74 ? 1.742 1.683 2.458 1.00 78.38 74 LEU A CA 1
ATOM 609 C C . LEU A 1 74 ? 0.953 2.943 2.071 1.00 78.38 74 LEU A C 1
ATOM 611 O O . LEU A 1 74 ? -0.248 2.848 1.821 1.00 78.38 74 LEU A O 1
ATOM 615 N N . ASP A 1 75 ? 1.626 4.094 1.946 1.00 81.88 75 ASP A N 1
ATOM 616 C CA . ASP A 1 75 ? 0.990 5.361 1.538 1.00 81.88 75 ASP A CA 1
ATOM 617 C C . ASP A 1 75 ? 0.289 5.230 0.173 1.00 81.88 75 ASP A C 1
ATOM 619 O O . ASP A 1 75 ? -0.842 5.685 0.011 1.00 81.88 75 ASP A O 1
ATOM 623 N N . LEU A 1 76 ? 0.897 4.528 -0.790 1.00 82.19 76 LEU A N 1
ATOM 624 C CA . LEU A 1 76 ? 0.311 4.323 -2.116 1.00 82.19 76 LEU A CA 1
ATOM 625 C C . LEU A 1 76 ? -0.985 3.528 -2.038 1.00 82.19 76 LEU A C 1
ATOM 627 O O . LEU A 1 76 ? -1.985 3.889 -2.656 1.00 82.19 76 LEU A O 1
ATOM 631 N N . SER A 1 77 ? -0.947 2.423 -1.297 1.00 85.50 77 SER A N 1
ATOM 632 C CA . SER A 1 77 ? -2.079 1.511 -1.174 1.00 85.50 77 SER A CA 1
ATOM 633 C C . SER A 1 77 ? -3.250 2.193 -0.471 1.00 85.50 77 SER A C 1
ATOM 635 O O . SER A 1 77 ? -4.380 2.079 -0.941 1.00 85.50 77 SER A O 1
ATOM 637 N N . ILE A 1 78 ? -2.976 2.995 0.563 1.00 86.00 78 ILE A N 1
ATOM 638 C CA . ILE A 1 78 ? -3.990 3.807 1.247 1.00 86.00 78 ILE A CA 1
ATOM 639 C C . ILE A 1 78 ? -4.591 4.846 0.308 1.00 86.00 78 ILE A C 1
ATOM 641 O O . ILE A 1 78 ? -5.808 4.938 0.218 1.00 86.00 78 ILE A O 1
ATOM 645 N N . ARG A 1 79 ? -3.778 5.590 -0.449 1.00 85.81 79 ARG A N 1
ATOM 646 C CA . ARG A 1 79 ? -4.297 6.606 -1.381 1.00 85.81 79 ARG A CA 1
ATOM 647 C C . ARG A 1 79 ? -5.154 6.006 -2.492 1.00 85.81 79 ARG A C 1
ATOM 649 O O . ARG A 1 79 ? -6.128 6.628 -2.908 1.00 85.81 79 ARG A O 1
ATOM 656 N N . MET A 1 80 ? -4.806 4.812 -2.973 1.00 86.31 80 MET A N 1
ATOM 657 C CA . MET A 1 80 ? -5.615 4.098 -3.967 1.00 86.31 80 MET A CA 1
ATOM 658 C C . MET A 1 80 ? -6.969 3.662 -3.403 1.00 86.31 80 MET A C 1
ATOM 660 O O . MET A 1 80 ? -7.981 3.720 -4.103 1.00 86.31 80 MET A O 1
ATOM 664 N N . VAL A 1 81 ? -6.989 3.251 -2.137 1.00 86.62 81 VAL A N 1
ATOM 665 C CA . VAL A 1 81 ? -8.221 2.948 -1.410 1.00 86.62 81 VAL A CA 1
ATOM 666 C C . VAL A 1 81 ? -9.051 4.215 -1.205 1.00 86.62 81 VAL A C 1
ATOM 668 O O . VAL A 1 81 ? -10.192 4.274 -1.644 1.00 86.62 81 VAL A O 1
ATOM 671 N N . GLU A 1 82 ? -8.463 5.243 -0.601 1.00 85.56 82 GLU A N 1
ATOM 672 C CA . GLU A 1 82 ? -9.139 6.480 -0.207 1.00 85.56 82 GLU A CA 1
ATOM 673 C C . GLU A 1 82 ? -9.754 7.214 -1.407 1.00 85.56 82 GLU A C 1
ATOM 675 O O . GLU A 1 82 ? -10.902 7.644 -1.357 1.00 85.56 82 GLU A O 1
ATOM 680 N N . ARG A 1 83 ? -9.003 7.353 -2.507 1.00 85.50 83 ARG A N 1
ATOM 681 C CA . ARG A 1 83 ? -9.420 8.187 -3.647 1.00 85.50 83 ARG A CA 1
ATOM 682 C C . ARG A 1 83 ? -10.233 7.447 -4.696 1.00 85.50 83 ARG A C 1
ATOM 684 O O . ARG A 1 83 ? -11.032 8.071 -5.388 1.00 85.50 83 ARG A O 1
ATOM 691 N N . PHE A 1 84 ? -9.998 6.147 -4.855 1.00 84.38 84 PHE A N 1
ATOM 692 C CA . PHE A 1 84 ? -10.553 5.376 -5.970 1.00 84.38 84 PHE A CA 1
ATOM 693 C C . PHE A 1 84 ? -11.338 4.141 -5.524 1.00 84.38 84 PHE A C 1
ATOM 695 O O . PHE A 1 84 ? -11.820 3.403 -6.380 1.00 84.38 84 PHE A O 1
ATOM 702 N N . ASN A 1 85 ? -11.464 3.895 -4.214 1.00 83.12 85 ASN A N 1
ATOM 703 C CA . ASN A 1 85 ? -12.084 2.693 -3.653 1.00 83.12 85 ASN A CA 1
ATOM 704 C C . ASN A 1 85 ? -11.523 1.396 -4.275 1.00 83.12 85 ASN A C 1
ATOM 706 O O . ASN A 1 85 ? -12.245 0.442 -4.574 1.00 83.12 85 ASN A O 1
ATOM 710 N N . TYR A 1 86 ? -10.216 1.380 -4.551 1.00 85.00 86 TYR A N 1
ATOM 711 C CA . TYR A 1 86 ? -9.589 0.284 -5.277 1.00 85.00 86 TYR A CA 1
ATOM 712 C C . TYR A 1 86 ? -9.370 -0.924 -4.358 1.00 85.00 86 TYR A C 1
ATOM 714 O O . TYR A 1 86 ? -8.443 -0.946 -3.548 1.00 85.00 86 TYR A O 1
ATOM 722 N N . THR A 1 87 ? -10.203 -1.958 -4.510 1.00 83.31 87 THR A N 1
ATOM 723 C CA . THR A 1 87 ? -10.247 -3.132 -3.618 1.00 83.31 87 THR A CA 1
ATOM 724 C C . THR A 1 87 ? -8.891 -3.822 -3.389 1.00 83.31 87 THR A C 1
ATOM 726 O O . THR A 1 87 ? -8.577 -4.138 -2.240 1.00 83.31 87 THR A O 1
ATOM 729 N N . PRO A 1 88 ? -8.034 -4.036 -4.410 1.00 85.12 88 PRO A N 1
ATOM 730 C CA . PRO A 1 88 ? -6.710 -4.625 -4.190 1.00 85.12 88 PRO A CA 1
ATOM 731 C C . PRO A 1 88 ? -5.789 -3.771 -3.307 1.00 85.12 88 PRO A C 1
ATOM 733 O O . PRO A 1 88 ? -4.894 -4.311 -2.661 1.00 85.12 88 PRO A O 1
ATOM 736 N N . GLY A 1 89 ? -6.029 -2.458 -3.230 1.00 83.44 89 GLY A N 1
ATOM 737 C CA . GLY A 1 89 ? -5.305 -1.558 -2.336 1.00 83.44 89 GLY A CA 1
ATOM 738 C C . GLY A 1 89 ? -5.470 -1.929 -0.861 1.00 83.44 89 GLY A C 1
ATOM 739 O O . GLY A 1 89 ? -4.491 -1.878 -0.121 1.00 83.44 89 GLY A O 1
ATOM 740 N N . TYR A 1 90 ? -6.652 -2.409 -0.454 1.00 82.25 90 TYR A N 1
ATOM 741 C CA . TYR A 1 90 ? -6.880 -2.875 0.917 1.00 82.25 90 TYR A CA 1
ATOM 742 C C . TYR A 1 90 ? -5.991 -4.070 1.268 1.00 82.25 90 TYR A C 1
ATOM 744 O O . TYR A 1 90 ? -5.326 -4.078 2.299 1.00 82.25 90 TYR A O 1
ATOM 752 N N . TYR A 1 91 ? -5.919 -5.061 0.372 1.00 84.25 91 TYR A N 1
ATOM 753 C CA . TYR A 1 91 ? -5.063 -6.231 0.576 1.00 84.25 91 TYR A CA 1
ATOM 754 C C . TYR A 1 91 ? -3.588 -5.839 0.675 1.00 84.25 91 TYR A C 1
ATOM 756 O O . TYR A 1 91 ? -2.875 -6.295 1.563 1.00 84.25 91 TYR A O 1
ATOM 764 N N . ASN A 1 92 ? -3.131 -4.974 -0.226 1.00 83.75 92 ASN A N 1
ATOM 765 C CA . ASN A 1 92 ? -1.733 -4.567 -0.273 1.00 83.75 92 ASN A CA 1
ATOM 766 C C . ASN A 1 92 ? -1.334 -3.743 0.957 1.00 83.75 92 ASN A C 1
ATOM 768 O O . ASN A 1 92 ? -0.250 -3.955 1.495 1.00 83.75 92 ASN A O 1
ATOM 772 N N . ALA A 1 93 ? -2.217 -2.870 1.449 1.00 82.25 93 ALA A N 1
ATOM 773 C CA . ALA A 1 93 ? -2.015 -2.161 2.709 1.00 82.25 93 ALA A CA 1
ATOM 774 C C . ALA A 1 93 ? -1.968 -3.134 3.902 1.00 82.25 93 ALA A C 1
ATOM 776 O O . ALA A 1 93 ? -1.023 -3.077 4.684 1.00 82.25 93 ALA A O 1
ATOM 777 N N . TYR A 1 94 ? -2.896 -4.094 3.992 1.00 80.75 94 TYR A N 1
ATOM 778 C CA . TYR A 1 94 ? -2.869 -5.142 5.021 1.00 80.75 94 TYR A CA 1
ATOM 779 C C . TYR A 1 94 ? -1.551 -5.929 5.027 1.00 80.75 94 TYR A C 1
ATOM 781 O O . TYR A 1 94 ? -0.948 -6.153 6.078 1.00 80.75 94 TYR A O 1
ATOM 789 N N . VAL A 1 95 ? -1.088 -6.341 3.845 1.00 79.12 95 VAL A N 1
ATOM 790 C CA . VAL A 1 95 ? 0.180 -7.058 3.660 1.00 79.12 95 VAL A CA 1
ATOM 791 C C . VAL A 1 95 ? 1.361 -6.186 4.078 1.00 79.12 95 VAL A C 1
ATOM 793 O O . VAL A 1 95 ? 2.260 -6.681 4.758 1.00 79.12 95 VAL A O 1
ATOM 796 N N . ALA A 1 96 ? 1.356 -4.899 3.714 1.00 77.56 96 ALA A N 1
ATOM 797 C CA . ALA A 1 96 ? 2.384 -3.946 4.126 1.00 77.56 96 ALA A CA 1
ATOM 798 C C . ALA A 1 96 ? 2.502 -3.900 5.649 1.00 77.56 96 ALA A C 1
ATOM 800 O O . ALA A 1 96 ? 3.589 -4.018 6.208 1.00 77.56 96 ALA A O 1
ATOM 801 N N . ILE A 1 97 ? 1.365 -3.781 6.324 1.00 76.25 97 ILE A N 1
ATOM 802 C CA . ILE A 1 97 ? 1.335 -3.648 7.770 1.00 76.25 97 ILE A CA 1
ATOM 803 C C . ILE A 1 97 ? 1.795 -4.944 8.449 1.00 76.25 97 ILE A C 1
ATOM 805 O O . ILE A 1 97 ? 2.705 -4.919 9.278 1.00 76.25 97 ILE A O 1
ATOM 809 N N . ASN A 1 98 ? 1.226 -6.088 8.066 1.00 74.31 98 ASN A N 1
ATOM 810 C CA . ASN A 1 98 ? 1.517 -7.359 8.729 1.00 74.31 98 ASN A CA 1
ATOM 811 C C . ASN A 1 98 ? 2.933 -7.871 8.481 1.00 74.31 98 ASN A C 1
ATOM 813 O O . ASN A 1 98 ? 3.589 -8.340 9.411 1.00 74.31 98 ASN A O 1
ATOM 817 N N . ASN A 1 99 ? 3.417 -7.785 7.242 1.00 69.06 99 ASN A N 1
ATOM 818 C CA . ASN A 1 99 ? 4.690 -8.405 6.886 1.00 69.06 99 ASN A CA 1
ATOM 819 C C . ASN A 1 99 ? 5.895 -7.515 7.191 1.00 69.06 99 ASN A C 1
ATOM 821 O O . ASN A 1 99 ? 6.987 -8.034 7.410 1.00 69.06 99 ASN A O 1
ATOM 825 N N . LEU A 1 100 ? 5.726 -6.191 7.155 1.00 63.59 100 LEU A N 1
ATOM 826 C CA . LEU A 1 100 ? 6.864 -5.271 7.027 1.00 63.59 100 LEU A CA 1
ATOM 827 C C . LEU A 1 100 ? 7.005 -4.358 8.215 1.00 63.59 100 LEU A C 1
ATOM 829 O O . LEU A 1 100 ? 8.118 -4.031 8.620 1.00 63.59 100 LEU A O 1
ATOM 833 N N . TYR A 1 101 ? 5.869 -4.008 8.786 1.00 63.19 101 TYR A N 1
ATOM 834 C CA . TYR A 1 101 ? 5.805 -3.182 9.960 1.00 63.19 101 TYR A CA 1
ATOM 835 C C . TYR A 1 101 ? 5.635 -4.052 11.206 1.00 63.19 101 TYR A C 1
ATOM 837 O O . TYR A 1 101 ? 6.319 -3.786 12.187 1.00 63.19 101 TYR A O 1
ATOM 845 N N . LYS A 1 102 ? 4.908 -5.180 11.119 1.00 61.56 102 LYS A N 1
ATOM 846 C CA . LYS A 1 102 ? 4.393 -5.960 12.258 1.00 61.56 102 LYS A CA 1
ATOM 847 C C . LYS A 1 102 ? 3.628 -5.025 13.192 1.00 61.56 102 LYS A C 1
ATOM 849 O O . LYS A 1 102 ? 4.186 -4.065 13.707 1.00 61.56 102 LYS A O 1
ATOM 854 N N . TYR A 1 103 ? 2.366 -5.338 13.462 1.00 52.34 103 TYR A N 1
ATOM 855 C CA . TYR A 1 103 ? 1.459 -4.510 14.269 1.00 52.34 103 TYR A CA 1
ATOM 856 C C . TYR A 1 103 ? 2.016 -4.049 15.643 1.00 52.34 103 TYR A C 1
ATOM 858 O O . TYR A 1 103 ? 1.459 -3.135 16.233 1.00 52.34 103 TYR A O 1
ATOM 866 N N . ASN A 1 104 ? 3.158 -4.579 16.105 1.00 49.31 104 ASN A N 1
ATOM 867 C CA . ASN A 1 104 ? 3.733 -4.339 17.428 1.00 49.31 104 ASN A CA 1
ATOM 868 C C . ASN A 1 104 ? 5.150 -3.732 17.418 1.00 49.31 104 ASN A C 1
ATOM 870 O O . ASN A 1 104 ? 5.813 -3.730 18.458 1.00 49.31 104 ASN A O 1
ATOM 874 N N . ASN A 1 105 ? 5.679 -3.265 16.278 1.00 55.03 105 ASN A N 1
ATOM 875 C CA . ASN A 1 105 ? 7.027 -2.687 16.270 1.00 55.03 105 ASN A CA 1
ATOM 876 C C . ASN A 1 105 ? 6.999 -1.213 16.715 1.00 55.03 105 ASN A C 1
ATOM 878 O O . ASN A 1 105 ? 6.834 -0.294 15.911 1.00 55.03 105 ASN A O 1
ATOM 882 N N . LEU A 1 106 ? 7.155 -1.004 18.024 1.00 49.66 106 LEU A N 1
ATOM 883 C CA . LEU A 1 106 ? 7.086 0.293 18.715 1.00 49.66 106 LEU A CA 1
ATOM 884 C C . LEU A 1 106 ? 8.080 1.349 18.192 1.00 49.66 106 LEU A C 1
ATOM 886 O O . LEU A 1 106 ? 7.871 2.537 18.429 1.00 49.66 106 LEU A O 1
ATOM 890 N N . GLU A 1 107 ? 9.115 0.945 17.447 1.00 56.25 107 GLU A N 1
ATOM 891 C CA . GLU A 1 107 ? 10.112 1.838 16.830 1.00 56.25 107 GLU A CA 1
ATOM 892 C C . GLU A 1 107 ? 9.657 2.468 15.499 1.00 56.25 107 GLU A C 1
ATOM 894 O O . GLU A 1 107 ? 10.411 3.197 14.850 1.00 56.25 107 GLU A O 1
ATOM 899 N N . MET A 1 108 ? 8.424 2.207 15.058 1.00 67.44 108 MET A N 1
ATOM 900 C CA . MET A 1 108 ? 7.881 2.855 13.868 1.00 67.44 108 MET A CA 1
ATOM 901 C C . MET A 1 108 ? 7.726 4.365 14.054 1.00 67.44 108 MET A C 1
ATOM 903 O O . MET A 1 108 ? 7.064 4.829 14.979 1.00 67.44 108 MET A O 1
ATOM 907 N N . GLY A 1 109 ? 8.275 5.139 13.116 1.00 67.50 109 GLY A N 1
ATOM 908 C CA . GLY A 1 109 ? 8.098 6.589 13.102 1.00 67.50 109 GLY A CA 1
ATOM 909 C C . GLY A 1 109 ? 6.628 7.000 12.942 1.00 67.50 109 GLY A C 1
ATOM 910 O O . GLY A 1 109 ? 5.867 6.354 12.217 1.00 67.50 109 GLY A O 1
ATOM 911 N N . ASP A 1 110 ? 6.250 8.125 13.554 1.00 73.31 110 ASP A N 1
ATOM 912 C CA . ASP A 1 110 ? 4.874 8.651 13.624 1.00 73.31 110 ASP A CA 1
ATOM 913 C C . ASP A 1 110 ? 4.121 8.681 12.288 1.00 73.31 110 ASP A C 1
ATOM 915 O O . ASP A 1 110 ? 2.900 8.542 12.239 1.00 73.31 110 ASP A O 1
ATOM 919 N N . HIS A 1 111 ? 4.833 8.901 11.180 1.00 74.75 111 HIS A N 1
ATOM 920 C CA . HIS A 1 111 ? 4.225 8.926 9.854 1.00 74.75 111 HIS A CA 1
ATOM 921 C C . HIS A 1 111 ? 3.612 7.575 9.466 1.00 74.75 111 HIS A C 1
ATOM 923 O O . HIS A 1 111 ? 2.492 7.546 8.962 1.00 74.75 111 HIS A O 1
ATOM 929 N N . VAL A 1 112 ? 4.315 6.472 9.733 1.00 74.38 112 VAL A N 1
ATOM 930 C CA . VAL A 1 112 ? 3.833 5.121 9.420 1.00 74.38 112 VAL A CA 1
ATOM 931 C C . VAL A 1 112 ? 2.639 4.782 10.303 1.00 74.38 112 VAL A C 1
ATOM 933 O O . VAL A 1 112 ? 1.617 4.339 9.791 1.00 74.38 112 VAL A O 1
ATOM 936 N N . LYS A 1 113 ? 2.713 5.105 11.598 1.00 75.38 113 LYS A N 1
ATOM 937 C CA . LYS A 1 113 ? 1.607 4.891 12.541 1.00 75.38 113 LYS A CA 1
ATOM 938 C C . LYS A 1 113 ? 0.329 5.638 12.119 1.00 75.38 113 LYS A C 1
ATOM 940 O O . LYS A 1 113 ? -0.755 5.061 12.143 1.00 75.38 113 LYS A O 1
ATOM 945 N N . ARG A 1 114 ? 0.448 6.879 11.620 1.00 77.94 114 ARG A N 1
ATOM 946 C CA . ARG A 1 114 ? -0.688 7.626 11.039 1.00 77.94 114 ARG A CA 1
ATOM 947 C C . ARG A 1 114 ? -1.287 6.944 9.809 1.00 77.94 114 ARG A C 1
ATOM 949 O O . ARG A 1 114 ? -2.504 6.842 9.715 1.00 77.94 114 ARG A O 1
ATOM 956 N N . LEU A 1 115 ? -0.448 6.476 8.884 1.00 79.12 115 LEU A N 1
ATOM 957 C CA . LEU A 1 115 ? -0.911 5.745 7.701 1.00 79.12 115 LEU A CA 1
ATOM 958 C C . LEU A 1 115 ? -1.663 4.467 8.095 1.00 79.12 115 LEU A C 1
ATOM 960 O O . LEU A 1 115 ? -2.732 4.184 7.563 1.00 79.12 115 LEU A O 1
ATOM 964 N N . MET A 1 116 ? -1.138 3.726 9.068 1.00 79.19 116 MET A N 1
ATOM 965 C CA . MET A 1 116 ? -1.780 2.517 9.581 1.00 79.19 116 MET A CA 1
ATOM 966 C C . MET A 1 116 ? -3.161 2.805 10.164 1.00 79.19 116 MET A C 1
ATOM 968 O O . MET A 1 116 ? -4.124 2.136 9.800 1.00 79.19 116 MET A O 1
ATOM 972 N N . TYR A 1 117 ? -3.282 3.846 10.988 1.00 81.06 117 TYR A N 1
ATOM 973 C CA . TYR A 1 117 ? -4.569 4.274 11.528 1.00 81.06 117 TYR A CA 1
ATOM 974 C C . TYR A 1 117 ? -5.573 4.631 10.417 1.00 81.06 117 TYR A C 1
ATOM 976 O O . TYR A 1 117 ? -6.702 4.142 10.426 1.00 81.06 117 TYR A O 1
ATOM 984 N N . SER A 1 118 ? -5.152 5.407 9.409 1.00 83.06 118 SER A N 1
ATOM 985 C CA . SER A 1 118 ? -6.005 5.739 8.258 1.00 83.06 118 SER A CA 1
ATOM 986 C C . SER A 1 118 ? -6.465 4.497 7.492 1.00 83.06 118 SER A C 1
ATOM 988 O O . SER A 1 118 ? -7.635 4.402 7.125 1.00 83.06 118 SER A O 1
ATOM 990 N N . TYR A 1 119 ? -5.578 3.521 7.279 1.00 85.19 119 TYR A N 1
ATOM 991 C CA . TYR A 1 119 ? -5.949 2.249 6.662 1.00 85.19 119 TYR A CA 1
ATOM 992 C C . TYR A 1 119 ? -7.014 1.503 7.477 1.00 85.19 119 TYR A C 1
ATOM 994 O O . TYR A 1 119 ? -8.013 1.071 6.907 1.00 85.19 119 TYR A O 1
ATOM 1002 N N . LEU A 1 120 ? -6.819 1.369 8.794 1.00 83.62 120 LEU A N 1
ATOM 1003 C CA . LEU A 1 120 ? -7.736 0.640 9.675 1.00 83.62 120 LEU A CA 1
ATOM 1004 C C . LEU A 1 120 ? -9.145 1.250 9.647 1.00 83.62 120 LEU A C 1
ATOM 1006 O O . LEU A 1 120 ? -10.128 0.520 9.520 1.00 83.62 120 LEU A O 1
ATOM 1010 N N . GLN A 1 121 ? -9.250 2.582 9.678 1.00 85.06 121 GLN A N 1
ATOM 1011 C CA . GLN A 1 121 ? -10.534 3.279 9.545 1.00 85.06 121 GLN A CA 1
ATOM 1012 C C . GLN A 1 121 ? -11.217 2.967 8.207 1.00 85.06 121 GLN A C 1
ATOM 1014 O O . GLN A 1 121 ? -12.365 2.521 8.191 1.00 85.06 121 GLN A O 1
ATOM 1019 N N . LEU A 1 122 ? -10.493 3.122 7.093 1.00 85.12 122 LEU A N 1
ATOM 1020 C CA . LEU A 1 122 ? -11.016 2.853 5.750 1.00 85.12 122 LEU A CA 1
ATOM 1021 C C . LEU A 1 122 ? -11.435 1.382 5.577 1.00 85.12 122 LEU A C 1
ATOM 1023 O O . LEU A 1 122 ? -12.425 1.085 4.901 1.00 85.12 122 LEU A O 1
ATOM 1027 N N . ALA A 1 123 ? -10.685 0.445 6.161 1.00 84.12 123 ALA A N 1
ATOM 1028 C CA . ALA A 1 123 ? -10.969 -0.988 6.114 1.00 84.12 123 ALA A CA 1
ATOM 1029 C C . ALA A 1 123 ? -12.260 -1.330 6.876 1.00 84.12 123 ALA A C 1
ATOM 1031 O O . ALA A 1 123 ? -13.121 -2.034 6.352 1.00 84.12 123 ALA A O 1
ATOM 1032 N N . ILE A 1 124 ? -12.456 -0.756 8.064 1.00 84.31 124 ILE A N 1
ATOM 1033 C CA . ILE A 1 124 ? -13.679 -0.954 8.855 1.00 84.31 124 ILE A CA 1
ATOM 1034 C C . ILE A 1 124 ? -14.897 -0.332 8.157 1.00 84.31 124 ILE A C 1
ATOM 1036 O O . ILE A 1 124 ? -15.947 -0.972 8.067 1.00 84.31 124 ILE A O 1
ATOM 1040 N N . GLU A 1 125 ? -14.772 0.890 7.629 1.00 84.94 125 GLU A N 1
ATOM 1041 C CA . GLU A 1 125 ? -15.854 1.579 6.907 1.00 84.94 125 GLU A CA 1
ATOM 1042 C C . GLU A 1 125 ? -16.307 0.808 5.660 1.00 84.94 125 GLU A C 1
ATOM 1044 O O . GLU A 1 125 ? -17.504 0.707 5.378 1.00 84.94 125 GLU A O 1
ATOM 1049 N N . SER A 1 126 ? -15.356 0.203 4.949 1.00 81.56 126 SER A N 1
ATOM 1050 C CA . SER A 1 126 ? -15.617 -0.639 3.776 1.00 81.56 126 SER A CA 1
ATOM 1051 C C . SER A 1 126 ? -16.035 -2.076 4.107 1.00 81.56 126 SER A C 1
ATOM 1053 O O . SER A 1 126 ? -16.342 -2.840 3.191 1.00 81.56 126 SER A O 1
ATOM 1055 N N . LYS A 1 127 ? -16.120 -2.433 5.398 1.00 84.62 127 LYS A N 1
ATOM 1056 C CA . LYS A 1 127 ? -16.447 -3.782 5.894 1.00 84.62 127 LYS A CA 1
ATOM 1057 C C . LYS A 1 127 ? -15.459 -4.856 5.424 1.00 84.62 127 LYS A C 1
ATOM 1059 O O . LYS A 1 127 ? -15.854 -5.990 5.150 1.00 84.62 127 LYS A O 1
ATOM 1064 N N . ASP A 1 128 ? -14.181 -4.507 5.334 1.00 80.56 128 ASP A N 1
ATOM 1065 C CA . ASP A 1 128 ? -13.110 -5.468 5.099 1.00 80.56 128 ASP A CA 1
ATOM 1066 C C . ASP A 1 128 ? -13.008 -6.442 6.281 1.00 80.56 128 ASP A C 1
ATOM 1068 O O . ASP A 1 128 ? -12.762 -6.046 7.416 1.00 80.56 128 ASP A O 1
ATOM 1072 N N . THR A 1 129 ? -13.185 -7.737 6.023 1.00 81.94 129 THR A N 1
ATOM 1073 C CA . THR A 1 129 ? -13.212 -8.772 7.067 1.00 81.94 129 THR A CA 1
ATOM 1074 C C . THR A 1 129 ? -11.838 -9.098 7.651 1.00 81.94 129 THR A C 1
ATOM 1076 O O . THR A 1 129 ? -11.753 -9.902 8.575 1.00 81.94 129 THR A O 1
ATOM 1079 N N . ARG A 1 130 ? -10.755 -8.557 7.081 1.00 82.38 130 ARG A N 1
ATOM 1080 C CA . ARG A 1 130 ? -9.376 -8.801 7.542 1.00 82.38 130 ARG A CA 1
ATOM 1081 C C . ARG A 1 130 ? -8.960 -7.908 8.704 1.00 82.38 130 ARG A C 1
ATOM 1083 O O . ARG A 1 130 ? -7.919 -8.170 9.295 1.00 82.38 130 ARG A O 1
ATOM 1090 N N . VAL A 1 131 ? -9.724 -6.850 8.961 1.00 79.62 131 VAL A N 1
ATOM 1091 C CA . VAL A 1 131 ? -9.465 -5.861 10.005 1.00 79.62 131 VAL A CA 1
ATOM 1092 C C . VAL A 1 131 ? -10.667 -5.834 10.935 1.00 79.62 131 VAL A C 1
ATOM 1094 O O . VAL A 1 131 ? -11.808 -5.750 10.477 1.00 79.62 131 VAL A O 1
ATOM 1097 N N . THR A 1 132 ? -10.424 -5.896 12.237 1.00 78.69 132 THR A N 1
ATOM 1098 C CA . THR A 1 132 ? -11.470 -5.803 13.252 1.00 78.69 132 THR A CA 1
ATOM 1099 C C . THR A 1 132 ? -11.447 -4.444 13.952 1.00 78.69 132 THR A C 1
ATOM 1101 O O . THR A 1 132 ? -10.549 -3.625 13.757 1.00 78.69 132 THR A O 1
ATOM 1104 N N . LYS A 1 133 ? -12.483 -4.156 14.749 1.00 76.31 133 LYS A N 1
ATOM 1105 C CA . LYS A 1 133 ? -12.526 -2.907 15.527 1.00 76.31 133 LYS A CA 1
ATOM 1106 C C . LYS A 1 133 ? -11.475 -2.903 16.632 1.00 76.31 133 LYS A C 1
ATOM 1108 O O . LYS A 1 133 ? -10.931 -1.849 16.936 1.00 76.31 133 LYS A O 1
ATOM 1113 N N . GLU A 1 134 ? -11.168 -4.073 17.174 1.00 76.00 134 GLU A N 1
ATOM 1114 C CA . GLU A 1 134 ? -10.132 -4.274 18.180 1.00 76.00 134 GLU A CA 1
ATOM 1115 C C . GLU A 1 134 ? -8.747 -3.880 17.632 1.00 76.00 134 GLU A C 1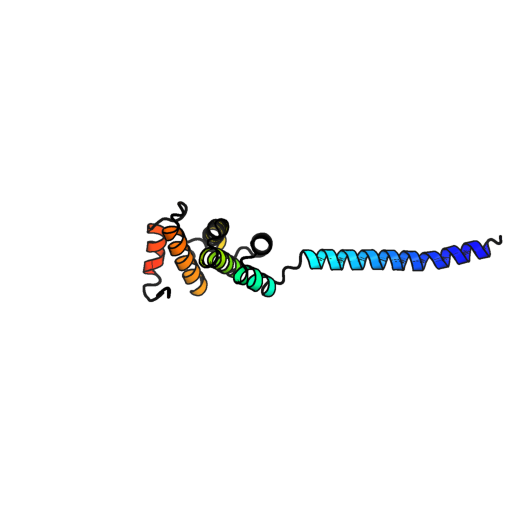
ATOM 1117 O O . GLU A 1 134 ? -7.997 -3.201 18.330 1.00 76.00 134 GLU A O 1
ATOM 1122 N N . ASP A 1 135 ? -8.458 -4.183 16.356 1.00 73.12 135 ASP A N 1
ATOM 1123 C CA . ASP A 1 135 ? -7.214 -3.761 15.689 1.00 73.12 135 ASP A CA 1
ATOM 1124 C C . ASP A 1 135 ? -7.070 -2.225 15.644 1.00 73.12 135 ASP A C 1
ATOM 1126 O O . ASP A 1 135 ? -5.967 -1.684 15.731 1.00 73.12 135 ASP A O 1
ATOM 1130 N N . LEU A 1 136 ? -8.184 -1.494 15.499 1.00 73.19 136 LEU A N 1
ATOM 1131 C CA . LEU A 1 136 ? -8.195 -0.026 15.530 1.00 73.19 136 LEU A CA 1
ATOM 1132 C C . LEU A 1 136 ? -8.017 0.515 16.955 1.00 73.19 136 LEU A C 1
ATOM 1134 O O . LEU A 1 136 ? -7.334 1.522 17.151 1.00 73.19 136 LEU A O 1
ATOM 1138 N N . GLU A 1 137 ? -8.630 -0.135 17.942 1.00 71.19 137 GLU A N 1
ATOM 1139 C CA . GLU A 1 137 ? -8.565 0.272 19.348 1.00 71.19 137 GLU A CA 1
ATOM 1140 C C . GLU A 1 137 ? -7.154 0.128 19.930 1.00 71.19 137 GLU A C 1
ATOM 1142 O O . GLU A 1 137 ? -6.721 1.010 20.672 1.00 71.19 137 GLU A O 1
ATOM 1147 N N . GLU A 1 138 ? -6.396 -0.896 19.528 1.00 69.56 138 GLU A N 1
ATOM 1148 C CA . GLU A 1 138 ? -4.983 -1.057 19.902 1.00 69.56 138 GLU A CA 1
ATOM 1149 C C . GLU A 1 138 ? -4.135 0.165 19.492 1.00 69.56 138 GLU A C 1
ATOM 1151 O O . GLU A 1 138 ? -3.278 0.623 20.248 1.00 69.56 138 GLU A O 1
ATOM 1156 N N . TYR A 1 139 ? -4.447 0.777 18.345 1.00 64.44 139 TYR A N 1
ATOM 1157 C CA . TYR A 1 139 ? -3.762 1.971 17.834 1.00 64.44 139 TYR A CA 1
ATOM 1158 C C . TYR A 1 139 ? -4.291 3.286 18.416 1.00 64.44 139 TYR A C 1
ATOM 1160 O O . TYR A 1 139 ? -3.576 4.292 18.446 1.00 64.44 139 TYR A O 1
ATOM 1168 N N . TYR A 1 140 ? -5.538 3.297 18.890 1.00 55.56 140 TYR A N 1
ATOM 1169 C CA . TYR A 1 140 ? -6.202 4.491 19.414 1.00 55.56 140 TYR A CA 1
ATOM 1170 C C . TYR A 1 140 ? -5.546 5.011 20.703 1.00 55.56 140 TYR A C 1
ATOM 1172 O O . TYR A 1 140 ? -5.452 6.223 20.911 1.00 55.56 140 TYR A O 1
ATOM 1180 N N . TYR A 1 141 ? -5.025 4.113 21.546 1.00 53.31 141 TYR A N 1
ATOM 1181 C CA . TYR A 1 141 ? -4.350 4.492 22.792 1.00 53.31 141 TYR A CA 1
ATOM 1182 C C . TYR A 1 141 ? -2.962 5.119 22.577 1.00 53.31 141 TYR A C 1
ATOM 1184 O O . TYR A 1 141 ? -2.501 5.863 23.444 1.00 53.31 141 TYR A O 1
ATOM 1192 N N . GLU A 1 142 ? -2.322 4.900 21.422 1.00 53.84 142 GLU A N 1
ATOM 1193 C CA . GLU A 1 142 ? -1.030 5.519 21.090 1.00 53.84 142 GLU A CA 1
ATOM 1194 C C . GLU A 1 142 ? -1.160 6.929 20.472 1.00 53.84 142 GLU A C 1
ATOM 1196 O O . GLU A 1 142 ? -0.213 7.711 20.547 1.00 53.84 142 GLU A O 1
ATOM 1201 N N . PHE A 1 143 ? -2.324 7.305 19.914 1.00 53.28 143 PHE A N 1
ATOM 1202 C CA . PHE A 1 143 ? -2.556 8.628 19.299 1.00 53.28 143 PHE A CA 1
ATOM 1203 C C . PHE A 1 143 ? -3.926 9.233 19.658 1.00 53.28 143 PHE A C 1
ATOM 1205 O O . PHE A 1 143 ? -4.784 9.395 18.789 1.00 53.28 143 PHE A O 1
ATOM 1212 N N . PRO A 1 144 ? -4.138 9.681 20.909 1.00 44.06 144 PRO A N 1
ATOM 1213 C CA . PRO A 1 144 ? -5.425 10.229 21.349 1.00 44.06 144 PRO A CA 1
ATOM 1214 C C . PRO A 1 144 ? -5.786 11.597 20.733 1.00 44.06 144 PRO A C 1
ATOM 1216 O O . PRO A 1 144 ? -6.872 12.112 20.988 1.00 44.06 144 PRO A O 1
ATOM 1219 N N . ASN A 1 145 ? -4.906 12.221 19.937 1.00 43.41 145 ASN A N 1
ATOM 1220 C CA . ASN A 1 145 ? -5.111 13.580 19.434 1.00 43.41 145 ASN A CA 1
ATOM 1221 C C . ASN A 1 145 ? -5.065 13.698 17.902 1.00 43.41 145 ASN A C 1
ATOM 1223 O O . ASN A 1 145 ? -4.006 13.681 17.283 1.00 43.41 145 ASN A O 1
ATOM 1227 N N . LYS A 1 146 ? -6.255 13.996 17.360 1.00 46.75 146 LYS A N 1
ATOM 1228 C CA . LYS A 1 146 ? -6.558 14.695 16.099 1.00 46.75 146 LYS A CA 1
ATOM 1229 C C . LYS A 1 146 ? -6.102 14.033 14.796 1.00 46.75 146 LYS A C 1
ATOM 1231 O O . LYS A 1 146 ? -5.083 14.400 14.219 1.00 46.75 146 LYS A O 1
ATOM 1236 N N . ILE A 1 147 ? -7.022 13.279 14.201 1.00 42.19 147 ILE A N 1
ATOM 1237 C CA . ILE A 1 147 ? -7.256 13.376 12.757 1.00 42.19 147 ILE A CA 1
ATOM 1238 C C . ILE A 1 147 ? -8.746 13.660 12.565 1.00 42.19 147 ILE A C 1
ATOM 1240 O O . ILE A 1 147 ? -9.575 12.757 12.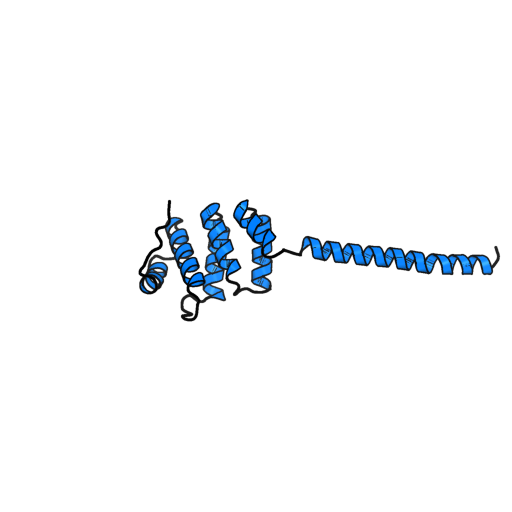521 1.00 42.19 147 ILE A O 1
ATOM 1244 N N . SER A 1 148 ? -9.102 14.946 12.488 1.00 38.91 148 SER A N 1
ATOM 1245 C CA . SER A 1 148 ? -10.310 15.328 11.764 1.00 38.91 148 SER A CA 1
ATOM 1246 C C . SER A 1 148 ? -10.030 15.016 10.299 1.00 38.91 148 SER A C 1
ATOM 1248 O O . SER A 1 148 ? -9.292 15.751 9.638 1.00 38.91 148 SER A O 1
ATOM 1250 N N . ILE A 1 149 ? -10.560 13.901 9.812 1.00 39.50 149 ILE A N 1
ATOM 1251 C CA . ILE A 1 149 ? -10.642 13.656 8.378 1.00 39.50 149 ILE A CA 1
ATOM 1252 C C . ILE A 1 149 ? -11.600 14.734 7.868 1.00 39.50 149 ILE A C 1
ATOM 1254 O O . ILE A 1 149 ? -12.801 14.685 8.142 1.00 39.50 149 ILE A O 1
ATOM 1258 N N . ASN A 1 150 ? -11.058 15.792 7.261 1.00 38.03 150 ASN A N 1
ATOM 1259 C CA . ASN A 1 150 ? -11.892 16.763 6.567 1.00 38.03 150 ASN A CA 1
ATOM 1260 C C . ASN A 1 150 ? -12.630 16.002 5.464 1.00 38.03 150 ASN A C 1
ATOM 1262 O O . ASN A 1 150 ? -11.990 15.378 4.618 1.00 38.03 150 ASN A O 1
ATOM 1266 N N . LYS A 1 151 ? -13.961 16.024 5.568 1.00 35.19 151 LYS A N 1
ATOM 1267 C CA . LYS A 1 151 ? -14.908 15.563 4.552 1.00 35.19 151 LYS A CA 1
ATOM 1268 C C . LYS A 1 151 ? -14.718 16.302 3.234 1.00 35.19 151 LYS A C 1
ATOM 1270 O O . LYS A 1 151 ? -14.369 17.505 3.290 1.00 35.19 151 LYS A O 1
#